Protein AF-A0A7S3Z9M7-F1 (afdb_monomer_lite)

Foldseek 3Di:
DDPPPDFDFPPLVPDDPFRFGGWDQDDPSQKTFIFGPVDQACRTDAMAGVVLVVVVCVVPVNDDPVVSDVVRDGQDEAEDEPPPDLVVVVVVCVVDVSHFKYFYWDWADDVPDDTGTHTDGMDGPVNSVVVVVVVVVVD

Sequence (139 aa):
MKPLDRSVCLDASSLTPVDLCLVSLIDDKSSVLVFDSERQSDPSIGVIEVDDLKDSLKKSPRGSVASLFRACGRGDIVHIFPDTPLRHLVDLFEDNDKLRLLIVHEVLLRPKHDPIYKEIGFVTRELLRDWVITNLARS

pLDDT: mean 71.46, std 17.97, range [23.28, 93.69]

Structure (mmCIF, N/CA/C/O backbone):
data_AF-A0A7S3Z9M7-F1
#
_entry.id   AF-A0A7S3Z9M7-F1
#
loop_
_atom_site.group_PDB
_atom_site.id
_atom_site.type_symbol
_atom_site.label_atom_id
_atom_site.label_alt_id
_atom_site.label_comp_id
_atom_site.label_asym_id
_atom_site.label_entity_id
_atom_site.label_seq_id
_atom_site.pdbx_PDB_ins_code
_atom_site.Cartn_x
_atom_site.Cartn_y
_atom_site.Cartn_z
_atom_site.occupancy
_atom_site.B_iso_or_equiv
_atom_site.auth_seq_id
_atom_site.auth_comp_id
_atom_site.auth_asym_id
_atom_site.auth_atom_id
_atom_site.pdbx_PDB_model_num
ATOM 1 N N . MET A 1 1 ? 10.793 19.883 -3.235 1.00 29.05 1 MET A N 1
ATOM 2 C CA . MET A 1 1 ? 9.841 18.997 -2.533 1.00 29.05 1 MET A CA 1
ATOM 3 C C . MET A 1 1 ? 10.472 18.604 -1.210 1.00 29.05 1 MET A C 1
ATOM 5 O O . MET A 1 1 ? 11.610 18.156 -1.228 1.00 29.05 1 MET A O 1
ATOM 9 N N . LYS A 1 2 ? 9.805 18.861 -0.079 1.00 23.28 2 LYS A N 1
ATOM 10 C CA . LYS A 1 2 ? 10.225 18.300 1.214 1.00 23.28 2 LYS A CA 1
ATOM 11 C C . LYS A 1 2 ? 9.853 16.808 1.225 1.00 23.28 2 LYS A C 1
ATOM 13 O O . LYS A 1 2 ? 8.774 16.497 0.720 1.00 23.28 2 LYS A O 1
ATOM 18 N N . PRO A 1 3 ? 10.699 15.909 1.751 1.00 29.30 3 PRO A N 1
ATOM 19 C CA . PRO A 1 3 ? 10.291 14.529 1.990 1.00 29.30 3 PRO A CA 1
ATOM 20 C C . PRO A 1 3 ? 9.122 14.509 2.988 1.00 29.30 3 PRO A C 1
ATOM 22 O O . PRO A 1 3 ? 8.989 15.431 3.796 1.00 29.30 3 PRO A O 1
ATOM 25 N N . LEU A 1 4 ? 8.259 13.494 2.889 1.00 29.38 4 LEU A N 1
ATOM 26 C CA . LEU A 1 4 ? 7.177 13.206 3.836 1.00 29.38 4 LEU A CA 1
ATOM 27 C C . LEU A 1 4 ? 7.761 13.055 5.249 1.00 29.38 4 LEU A C 1
ATOM 29 O O . LEU A 1 4 ? 8.231 11.997 5.649 1.00 29.38 4 LEU A O 1
ATOM 33 N N . ASP A 1 5 ? 7.770 14.160 5.982 1.00 32.62 5 ASP A N 1
ATOM 34 C CA . ASP A 1 5 ? 8.307 14.287 7.329 1.00 32.62 5 ASP A CA 1
ATOM 35 C C . ASP A 1 5 ? 7.169 14.006 8.316 1.00 32.62 5 ASP A C 1
ATOM 37 O O . ASP A 1 5 ? 6.453 14.933 8.704 1.00 32.62 5 ASP A O 1
ATOM 41 N N . ARG A 1 6 ? 6.895 12.718 8.599 1.00 36.06 6 ARG A N 1
ATOM 42 C CA . ARG A 1 6 ? 5.936 12.273 9.642 1.00 36.06 6 ARG A CA 1
ATOM 43 C C . ARG A 1 6 ? 5.976 10.778 9.983 1.00 36.06 6 ARG A C 1
ATOM 45 O O . ARG A 1 6 ? 4.971 10.198 10.386 1.00 36.06 6 ARG A O 1
ATOM 52 N N . SER A 1 7 ? 7.144 10.161 9.883 1.00 35.81 7 SER A N 1
ATOM 53 C CA . SER A 1 7 ? 7.378 8.821 10.418 1.00 35.81 7 SER A CA 1
ATOM 54 C C . SER A 1 7 ? 7.411 8.878 11.945 1.00 35.81 7 SER A C 1
ATOM 56 O O . SER A 1 7 ? 8.395 9.330 12.526 1.00 35.81 7 SER A O 1
ATOM 58 N N . VAL A 1 8 ? 6.334 8.462 12.617 1.00 38.81 8 VAL A N 1
ATOM 59 C CA . VAL A 1 8 ? 6.359 8.277 14.075 1.00 38.81 8 VAL A CA 1
ATOM 60 C C . VAL A 1 8 ? 6.931 6.893 14.356 1.00 38.81 8 VAL A C 1
ATOM 62 O O . VAL A 1 8 ? 6.247 5.882 14.208 1.00 38.81 8 VAL A O 1
ATOM 65 N N . CYS A 1 9 ? 8.200 6.852 14.747 1.00 38.25 9 CYS A N 1
ATOM 66 C CA . CYS A 1 9 ? 8.794 5.676 15.365 1.00 38.25 9 CYS A CA 1
ATOM 67 C C . CYS A 1 9 ? 8.329 5.640 16.826 1.00 38.25 9 CYS A C 1
ATOM 69 O O . CYS A 1 9 ? 8.679 6.523 17.609 1.00 38.25 9 CYS A O 1
ATOM 71 N N . LEU A 1 10 ? 7.498 4.663 17.192 1.00 38.19 10 LEU A N 1
ATOM 72 C CA . LEU A 1 10 ? 7.189 4.411 18.598 1.00 38.19 10 LEU A CA 1
ATOM 73 C C . LEU A 1 10 ? 8.441 3.791 19.227 1.00 38.19 10 LEU A C 1
ATOM 75 O O . LEU A 1 10 ? 8.802 2.666 18.894 1.00 38.19 10 LEU A O 1
ATOM 79 N N . ASP A 1 11 ? 9.125 4.554 20.082 1.00 34.12 11 ASP A N 1
ATOM 80 C CA . ASP A 1 11 ? 10.330 4.120 20.792 1.00 34.12 11 ASP A CA 1
ATOM 81 C C . ASP A 1 11 ? 9.995 2.907 21.674 1.00 34.12 11 ASP A C 1
ATOM 83 O O . ASP A 1 11 ? 9.340 3.008 22.712 1.00 34.12 11 ASP A O 1
ATOM 87 N N . ALA A 1 12 ? 10.396 1.733 21.197 1.00 40.53 12 ALA A N 1
ATOM 88 C CA . ALA A 1 12 ? 10.174 0.445 21.830 1.00 40.53 12 ALA A CA 1
ATOM 89 C C . ALA A 1 12 ? 11.456 -0.048 22.519 1.00 40.53 12 ALA A C 1
ATOM 91 O O . ALA A 1 12 ? 11.759 -1.237 22.484 1.00 40.53 12 ALA A O 1
ATOM 92 N N . SER A 1 13 ? 12.191 0.847 23.187 1.00 34.31 13 SER A N 1
ATOM 93 C CA . SER A 1 13 ? 13.466 0.610 23.898 1.00 34.31 13 SER A CA 1
ATOM 94 C C . SER A 1 13 ? 13.445 -0.453 25.020 1.00 34.31 13 SER A C 1
ATOM 96 O O . SER A 1 13 ? 14.416 -0.607 25.758 1.00 34.31 13 SER A O 1
ATOM 98 N N . SER A 1 14 ? 12.374 -1.243 25.142 1.00 39.12 14 SER A N 1
ATOM 99 C CA . SER A 1 14 ? 12.284 -2.414 26.029 1.00 39.12 14 SER A CA 1
ATOM 100 C C . SER A 1 14 ? 11.774 -3.695 25.349 1.00 39.12 14 SER A C 1
ATOM 102 O O . SER A 1 14 ? 11.536 -4.690 26.034 1.00 39.12 14 SER A O 1
ATOM 104 N N . LEU A 1 15 ? 11.615 -3.709 24.022 1.00 38.44 15 LEU A N 1
ATOM 105 C CA . LEU A 1 15 ? 11.095 -4.854 23.277 1.00 38.44 15 LEU A CA 1
ATOM 106 C C . LEU A 1 15 ? 12.203 -5.505 22.440 1.00 38.44 15 LEU A C 1
ATOM 108 O O . LEU A 1 15 ? 12.989 -4.848 21.773 1.00 38.44 15 LEU A O 1
ATOM 112 N N . THR A 1 16 ? 12.263 -6.830 22.528 1.00 41.53 16 THR A N 1
ATOM 113 C CA . THR A 1 16 ? 13.092 -7.750 21.731 1.00 41.53 16 THR A CA 1
ATOM 114 C C . THR A 1 16 ? 13.151 -7.394 20.233 1.00 41.53 16 THR A C 1
ATOM 116 O O . THR A 1 16 ? 12.171 -6.845 19.730 1.00 41.53 16 THR A O 1
ATOM 119 N N . PRO A 1 17 ? 14.229 -7.774 19.510 1.00 38.38 17 PRO A N 1
ATOM 120 C CA . PRO A 1 17 ? 14.644 -7.194 18.227 1.00 38.38 17 PRO A CA 1
ATOM 121 C C . PRO A 1 17 ? 13.746 -7.635 17.066 1.00 38.38 17 PRO A C 1
ATOM 123 O O . PRO A 1 17 ? 14.093 -8.512 16.284 1.00 38.38 17 PRO A O 1
ATOM 126 N N . VAL A 1 18 ? 12.556 -7.052 16.983 1.00 41.00 18 VAL A N 1
ATOM 127 C CA . VAL A 1 18 ? 11.745 -7.031 15.766 1.00 41.00 18 VAL A CA 1
ATOM 128 C C . VAL A 1 18 ? 11.327 -5.579 15.593 1.00 41.00 18 VAL A C 1
ATOM 130 O O . VAL A 1 18 ? 10.276 -5.151 16.077 1.00 41.00 18 VAL A O 1
ATOM 133 N N . ASP A 1 19 ? 12.224 -4.808 14.987 1.00 43.59 19 ASP A N 1
ATOM 134 C CA . ASP A 1 19 ? 12.101 -3.369 14.786 1.00 43.59 19 ASP A CA 1
ATOM 135 C C . ASP A 1 19 ? 11.041 -3.081 13.704 1.00 43.59 19 ASP A C 1
ATOM 137 O O . ASP A 1 19 ? 11.362 -2.770 12.558 1.00 43.59 19 ASP A O 1
ATOM 141 N N . LEU A 1 20 ? 9.746 -3.183 14.029 1.00 47.31 20 LEU A N 1
ATOM 142 C CA . LEU A 1 20 ? 8.708 -2.572 13.189 1.00 47.31 20 LEU A CA 1
ATOM 143 C C . LEU A 1 20 ? 8.669 -1.087 13.479 1.00 47.31 20 LEU A C 1
ATOM 145 O O . LEU A 1 20 ? 8.073 -0.630 14.456 1.00 47.31 20 LEU A O 1
ATOM 149 N N . CYS A 1 21 ? 9.349 -0.349 12.619 1.00 54.38 21 CYS A N 1
ATOM 150 C CA . CYS A 1 21 ? 9.600 1.061 12.803 1.00 54.38 21 CYS A CA 1
ATOM 151 C C . CYS A 1 21 ? 9.170 1.801 11.540 1.00 54.38 21 CYS A C 1
ATOM 153 O O . CYS A 1 21 ? 9.983 2.093 10.676 1.00 54.38 21 CYS A O 1
ATOM 155 N N . LEU A 1 22 ? 7.864 2.032 11.419 1.00 51.53 22 LEU A N 1
ATOM 156 C CA . LEU A 1 22 ? 7.248 3.222 10.831 1.00 51.53 22 LEU A CA 1
ATOM 157 C C . LEU A 1 22 ? 5.730 3.019 10.891 1.00 51.53 22 LEU A C 1
ATOM 159 O O . LEU A 1 22 ? 5.225 1.939 10.597 1.00 51.53 22 LEU A O 1
ATOM 163 N N . VAL A 1 23 ? 5.006 4.067 11.257 1.00 54.78 23 VAL A N 1
ATOM 164 C CA . VAL A 1 23 ? 3.552 4.144 11.134 1.00 54.78 23 VAL A CA 1
ATOM 165 C C . VAL A 1 23 ? 3.273 5.365 10.273 1.00 54.78 23 VAL A C 1
ATOM 167 O O . VAL A 1 23 ? 3.452 6.495 10.730 1.00 54.78 23 VAL A O 1
ATOM 170 N N . SER A 1 24 ? 2.894 5.144 9.014 1.00 53.09 24 SER A N 1
ATOM 171 C CA . SER A 1 24 ? 2.390 6.221 8.158 1.00 53.09 24 SER A CA 1
ATOM 172 C C . SER A 1 24 ? 0.873 6.260 8.290 1.00 53.09 24 SER A C 1
ATOM 174 O O . SER A 1 24 ? 0.216 5.243 8.064 1.00 53.09 24 SER A O 1
ATOM 176 N N . LEU A 1 25 ? 0.324 7.407 8.696 1.00 58.78 25 LEU A N 1
ATOM 177 C CA . LEU A 1 25 ? -1.125 7.609 8.732 1.00 58.78 25 LEU A CA 1
ATOM 178 C C . LEU A 1 25 ? -1.660 7.688 7.302 1.00 58.78 25 LEU A C 1
ATOM 180 O O . LEU A 1 25 ? -1.102 8.402 6.468 1.00 58.78 25 LEU A O 1
ATOM 184 N N . ILE A 1 26 ? -2.745 6.966 7.057 1.00 62.78 26 ILE A N 1
ATOM 185 C CA . ILE A 1 26 ? -3.445 6.905 5.778 1.00 62.78 26 ILE A CA 1
ATOM 186 C C . ILE A 1 26 ? -4.842 7.520 5.947 1.00 62.78 26 ILE A C 1
ATOM 188 O O . ILE A 1 26 ? -5.473 7.333 6.994 1.00 62.78 26 ILE A O 1
ATOM 192 N N . ASP A 1 27 ? -5.295 8.244 4.918 1.00 60.31 27 ASP A N 1
ATOM 193 C CA . ASP A 1 27 ? -6.622 8.874 4.817 1.00 60.31 27 ASP A CA 1
ATOM 194 C C . ASP A 1 27 ? -6.934 9.810 6.014 1.00 60.31 27 ASP A C 1
ATOM 196 O O . ASP A 1 27 ? -6.026 10.456 6.558 1.00 60.31 27 ASP A O 1
ATOM 200 N N . ASP A 1 28 ? -8.193 9.877 6.467 1.00 59.97 28 ASP A N 1
ATOM 201 C CA . ASP A 1 28 ? -8.699 10.623 7.642 1.00 59.97 28 ASP A CA 1
ATOM 202 C C . ASP A 1 28 ? -8.082 10.201 9.004 1.00 59.97 28 ASP A C 1
ATOM 204 O O . ASP A 1 28 ? -8.637 10.458 10.077 1.00 59.97 28 ASP A O 1
ATOM 208 N N . LYS A 1 29 ? -6.890 9.585 9.000 1.00 63.09 29 LYS A N 1
ATOM 209 C CA . LYS A 1 29 ? -6.197 8.986 10.155 1.00 63.09 29 LYS A CA 1
ATOM 210 C C . LYS A 1 29 ? -6.927 7.767 10.714 1.00 63.09 29 LYS A C 1
ATOM 212 O O . LYS A 1 29 ? -6.793 7.461 11.900 1.00 63.09 29 LYS A O 1
ATOM 217 N N . SER A 1 30 ? -7.699 7.088 9.874 1.00 68.62 30 SER A N 1
ATOM 218 C CA . SER A 1 30 ? -8.373 5.837 10.215 1.00 68.62 30 SER A CA 1
ATOM 219 C C . SER A 1 30 ? -7.422 4.649 10.157 1.00 68.62 30 SER A C 1
ATOM 221 O O . SER A 1 30 ? -7.607 3.714 10.921 1.00 68.62 30 SER A O 1
ATOM 223 N N . SER A 1 31 ? -6.371 4.699 9.334 1.00 74.56 31 SER A N 1
ATOM 224 C CA . SER A 1 31 ? -5.505 3.551 9.052 1.00 74.56 31 SER A CA 1
ATOM 225 C C . SER A 1 31 ? -4.010 3.871 9.157 1.00 74.56 31 SER A C 1
ATOM 227 O O . SER A 1 31 ? -3.573 5.018 9.034 1.00 74.56 31 SER A O 1
ATOM 229 N N . VAL A 1 32 ? -3.217 2.829 9.399 1.00 75.50 32 VAL A N 1
ATOM 230 C CA . VAL A 1 32 ? -1.766 2.865 9.603 1.00 75.50 32 VAL A CA 1
ATOM 231 C C . VAL A 1 32 ? -1.087 1.839 8.705 1.00 75.50 32 VAL A C 1
ATOM 233 O O . VAL A 1 32 ? -1.395 0.652 8.795 1.00 75.50 32 VAL A O 1
ATOM 236 N N . LEU A 1 33 ? -0.121 2.282 7.897 1.00 76.19 33 LEU A N 1
ATOM 237 C CA . LEU A 1 33 ? 0.786 1.389 7.173 1.00 76.19 33 LEU A CA 1
ATOM 238 C C . LEU A 1 33 ? 1.883 0.899 8.111 1.00 76.19 33 LEU A C 1
ATOM 240 O O . LEU A 1 33 ? 2.528 1.704 8.787 1.00 76.19 33 LEU A O 1
ATOM 244 N N . VAL A 1 34 ? 2.082 -0.412 8.132 1.00 75.81 34 VAL A N 1
ATOM 245 C CA . VAL A 1 34 ? 3.058 -1.091 8.975 1.00 75.81 34 VAL A CA 1
ATOM 246 C C . VAL A 1 34 ? 4.243 -1.530 8.130 1.00 75.81 34 VAL A C 1
ATOM 248 O O . VAL A 1 34 ? 4.071 -2.227 7.128 1.00 75.81 34 VAL A O 1
ATOM 251 N N . PHE A 1 35 ? 5.440 -1.165 8.587 1.00 73.62 35 PHE A N 1
ATOM 252 C CA . PHE A 1 35 ? 6.698 -1.492 7.928 1.00 73.62 35 PHE A CA 1
ATOM 253 C C . PHE A 1 35 ? 7.526 -2.489 8.744 1.00 73.62 35 PHE A C 1
ATOM 255 O O . PHE A 1 35 ? 7.605 -2.395 9.970 1.00 73.62 35 PHE A O 1
ATOM 262 N N . ASP A 1 36 ? 8.177 -3.410 8.045 1.00 72.19 36 ASP A N 1
ATOM 263 C CA . ASP A 1 36 ? 9.202 -4.310 8.557 1.00 72.19 36 ASP A CA 1
ATOM 264 C C . ASP A 1 36 ? 10.582 -3.798 8.129 1.00 72.19 36 ASP A C 1
ATOM 266 O O . ASP A 1 36 ? 10.920 -3.799 6.943 1.00 72.19 36 ASP A O 1
ATOM 270 N N . SER A 1 37 ? 11.376 -3.334 9.097 1.00 65.88 37 SER A N 1
ATOM 271 C CA . SER A 1 37 ? 12.687 -2.738 8.820 1.00 65.88 37 SER A CA 1
ATOM 272 C C . SER A 1 37 ? 13.729 -3.751 8.336 1.00 65.88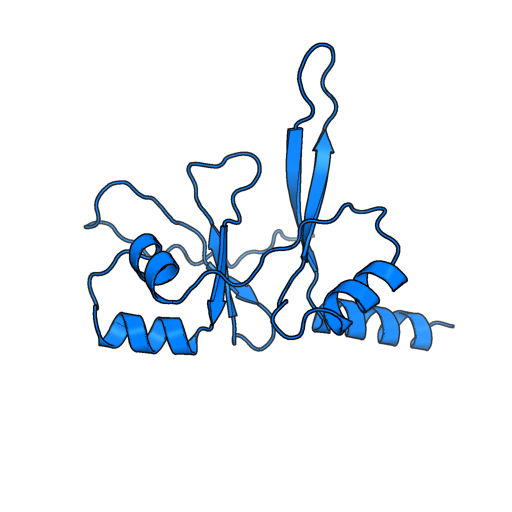 37 SER A C 1
ATOM 274 O O . SER A 1 37 ? 14.731 -3.351 7.739 1.00 65.88 37 SER A O 1
ATOM 276 N N . GLU A 1 38 ? 13.489 -5.054 8.519 1.00 67.19 38 GLU A N 1
ATOM 277 C CA . GLU A 1 38 ? 14.369 -6.100 7.995 1.00 67.19 38 GLU A CA 1
ATOM 278 C C . GLU A 1 38 ? 14.199 -6.278 6.475 1.00 67.19 38 GLU A C 1
ATOM 280 O O . GLU A 1 38 ? 15.110 -6.753 5.786 1.00 67.19 38 GLU A O 1
ATOM 285 N N . ARG A 1 39 ? 13.058 -5.851 5.911 1.00 67.12 39 ARG A N 1
ATOM 286 C CA . ARG A 1 39 ? 12.760 -5.948 4.477 1.00 67.12 39 ARG A CA 1
ATOM 287 C C . ARG A 1 39 ? 13.203 -4.674 3.753 1.00 67.12 39 ARG A C 1
ATOM 289 O O . ARG A 1 39 ? 12.457 -3.713 3.619 1.00 67.12 39 ARG A O 1
ATOM 29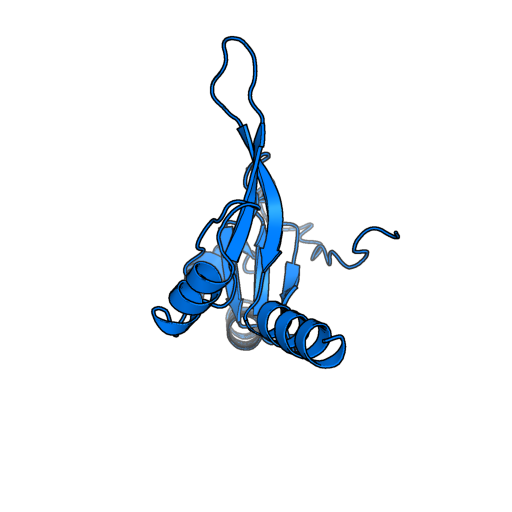6 N N . GLN A 1 40 ? 14.427 -4.674 3.222 1.00 65.25 40 GLN A N 1
ATOM 297 C CA . GLN A 1 40 ? 14.998 -3.480 2.573 1.00 65.25 40 GLN A CA 1
ATOM 298 C C . GLN A 1 40 ? 14.289 -3.036 1.278 1.00 65.25 40 GLN A C 1
ATOM 300 O O . GLN A 1 40 ? 14.333 -1.855 0.942 1.00 65.25 40 GLN A O 1
ATOM 305 N N . SER A 1 41 ? 13.698 -3.957 0.511 1.00 67.88 41 SER A N 1
ATOM 306 C CA . SER A 1 41 ? 13.149 -3.663 -0.827 1.00 67.88 41 SER A CA 1
ATOM 307 C C . SER A 1 41 ? 11.625 -3.487 -0.859 1.00 67.88 41 SER A C 1
ATOM 309 O O . SER A 1 41 ? 11.114 -2.744 -1.692 1.00 67.88 41 SER A O 1
ATOM 311 N N . ASP A 1 42 ? 10.928 -4.142 0.066 1.00 70.56 42 ASP A N 1
ATOM 312 C CA . ASP A 1 42 ? 9.469 -4.143 0.241 1.00 70.56 42 ASP A CA 1
ATOM 313 C C . ASP A 1 42 ? 9.206 -4.108 1.756 1.00 70.56 42 ASP A C 1
ATOM 315 O O . ASP A 1 42 ? 9.038 -5.156 2.388 1.00 70.56 42 ASP A O 1
ATOM 319 N N . PRO A 1 43 ? 9.324 -2.927 2.381 1.00 72.56 43 PRO A N 1
ATOM 320 C CA . PRO A 1 43 ? 9.181 -2.803 3.821 1.00 72.56 43 PRO A CA 1
ATOM 321 C C . PRO A 1 43 ? 7.714 -2.886 4.255 1.00 72.56 43 PRO A C 1
ATOM 323 O O . PRO A 1 43 ? 7.448 -3.326 5.369 1.00 72.56 43 PRO A O 1
ATOM 326 N N . SER A 1 44 ? 6.750 -2.519 3.409 1.00 75.31 44 SER A N 1
ATOM 327 C CA . SER A 1 44 ? 5.328 -2.545 3.760 1.00 75.31 44 SER A CA 1
ATOM 328 C C . SER A 1 44 ? 4.788 -3.967 3.915 1.00 75.31 44 SER A C 1
ATOM 330 O O . SER A 1 44 ? 4.776 -4.756 2.976 1.00 75.31 44 SER A O 1
ATOM 332 N N . ILE A 1 45 ? 4.288 -4.304 5.106 1.00 74.25 45 ILE A N 1
ATOM 333 C CA . ILE A 1 45 ? 3.775 -5.654 5.401 1.00 74.25 45 ILE A CA 1
ATOM 334 C C . ILE A 1 45 ? 2.268 -5.715 5.648 1.00 74.25 45 ILE A C 1
ATOM 336 O O . ILE A 1 45 ? 1.694 -6.802 5.568 1.00 74.25 45 ILE A O 1
ATOM 340 N N . GLY A 1 46 ? 1.617 -4.585 5.933 1.00 77.06 46 GLY A N 1
ATOM 341 C CA . GLY A 1 46 ? 0.157 -4.504 5.976 1.00 77.06 46 GLY A CA 1
ATOM 342 C C . GLY A 1 46 ? -0.384 -3.185 6.497 1.00 77.06 46 GLY A C 1
ATOM 343 O O . GLY A 1 46 ? 0.364 -2.276 6.849 1.00 77.06 46 GLY A O 1
ATOM 344 N N . VAL A 1 47 ? -1.710 -3.111 6.562 1.00 77.06 47 VAL A N 1
ATOM 345 C CA . VAL A 1 47 ? -2.454 -1.960 7.084 1.00 77.06 47 VAL A CA 1
ATOM 346 C C . VAL A 1 47 ? -3.202 -2.374 8.347 1.00 77.06 47 VAL A C 1
ATOM 348 O O . VAL A 1 47 ? -3.765 -3.468 8.386 1.00 77.06 47 VAL A O 1
ATOM 351 N N . ILE A 1 48 ? -3.203 -1.513 9.367 1.00 76.19 48 ILE A N 1
ATOM 352 C CA . ILE A 1 48 ? -3.989 -1.667 10.600 1.00 76.19 48 ILE A CA 1
ATOM 353 C C . ILE A 1 48 ? -4.924 -0.467 10.746 1.00 76.19 48 ILE A C 1
ATOM 355 O O . ILE A 1 48 ? -4.477 0.674 10.632 1.00 76.19 48 ILE A O 1
ATOM 359 N N . GLU A 1 49 ? -6.193 -0.701 11.073 1.00 76.62 49 GLU A N 1
ATOM 360 C CA . GLU A 1 49 ? -7.110 0.370 11.472 1.00 76.62 49 GLU A CA 1
ATOM 361 C C . GLU A 1 49 ? -6.720 0.911 12.861 1.00 76.62 49 GLU A C 1
ATOM 363 O O . GLU A 1 49 ? -6.460 0.175 13.814 1.00 76.62 49 GLU A O 1
ATOM 368 N N . VAL A 1 50 ? -6.686 2.230 13.009 1.00 76.81 50 VAL A N 1
ATOM 369 C CA . VAL A 1 50 ? -6.282 2.927 14.234 1.00 76.81 50 VAL A CA 1
ATOM 370 C C . VAL A 1 50 ? -7.152 2.528 15.424 1.00 76.81 50 VAL A C 1
ATOM 372 O O . VAL A 1 50 ? -6.653 2.468 16.548 1.00 76.81 50 VAL A O 1
ATOM 375 N N . ASP A 1 51 ? -8.431 2.237 15.209 1.00 77.06 51 ASP A N 1
ATOM 376 C CA . ASP A 1 51 ? -9.320 1.800 16.285 1.00 77.06 51 ASP A CA 1
ATOM 377 C C . ASP A 1 51 ? -8.993 0.376 16.763 1.00 77.06 51 ASP A C 1
ATOM 379 O O . ASP A 1 51 ? -8.915 0.151 17.975 1.00 77.06 51 ASP A O 1
ATOM 383 N N . ASP A 1 52 ? -8.636 -0.533 15.851 1.00 76.06 52 ASP A N 1
ATOM 384 C CA . ASP A 1 52 ? -8.138 -1.871 16.200 1.00 76.06 52 ASP A CA 1
ATOM 385 C C . ASP A 1 52 ? -6.800 -1.791 16.942 1.00 76.06 52 ASP A C 1
ATOM 387 O O . ASP A 1 52 ? -6.555 -2.525 17.908 1.00 76.06 52 ASP A O 1
ATOM 391 N N . LEU A 1 53 ? -5.937 -0.856 16.532 1.00 75.38 53 LEU A N 1
ATOM 392 C CA . LEU A 1 53 ? -4.683 -0.574 17.221 1.00 75.38 53 LEU A CA 1
ATOM 393 C C . LEU A 1 53 ? -4.938 -0.060 18.645 1.00 75.38 53 LEU A C 1
ATOM 395 O O . LEU A 1 53 ? -4.327 -0.558 19.591 1.00 75.38 53 LEU A O 1
ATOM 399 N N . LYS A 1 54 ? -5.855 0.901 18.825 1.00 74.75 54 LYS A N 1
ATOM 400 C CA . LYS A 1 54 ? -6.219 1.439 20.149 1.00 74.75 54 LYS A CA 1
ATOM 401 C C . LYS A 1 54 ? -6.759 0.347 21.062 1.00 74.75 54 LYS A C 1
ATOM 403 O O . LYS A 1 54 ? -6.349 0.264 22.220 1.00 74.75 54 LYS A O 1
ATOM 408 N N . ASP A 1 55 ? -7.674 -0.480 20.573 1.00 75.25 55 ASP A N 1
ATOM 409 C CA . ASP A 1 55 ? -8.283 -1.535 21.381 1.00 75.25 55 ASP A CA 1
ATOM 410 C C . ASP A 1 55 ? -7.287 -2.638 21.735 1.00 75.25 55 ASP A C 1
ATOM 412 O O . ASP A 1 55 ? -7.307 -3.163 22.853 1.00 75.25 55 ASP A O 1
ATOM 416 N N . SER A 1 56 ? -6.352 -2.929 20.836 1.00 69.94 56 SER A N 1
ATOM 417 C CA . SER A 1 56 ? -5.276 -3.880 21.099 1.00 69.94 56 SER A CA 1
ATOM 418 C C . SER A 1 56 ? -4.241 -3.331 22.086 1.00 69.94 56 SER A C 1
ATOM 420 O O . SER A 1 56 ? -3.825 -4.059 22.987 1.00 69.94 56 SER A O 1
ATOM 422 N N . LEU A 1 57 ? -3.904 -2.037 22.020 1.00 71.81 57 LEU A N 1
ATOM 423 C CA . LEU A 1 57 ? -3.049 -1.367 23.010 1.00 71.81 57 LEU A CA 1
ATOM 424 C C . LEU A 1 57 ? -3.693 -1.318 24.404 1.00 71.81 57 LEU A C 1
ATOM 426 O O . LEU A 1 57 ? -2.996 -1.481 25.403 1.00 71.81 57 LEU A O 1
ATOM 430 N N . LYS A 1 58 ? -5.021 -1.154 24.498 1.00 75.12 58 LYS A N 1
ATOM 431 C CA . LYS A 1 58 ? -5.742 -1.252 25.783 1.00 75.12 58 LYS A CA 1
ATOM 432 C C . LYS A 1 58 ? -5.654 -2.658 26.380 1.00 75.12 58 LYS A C 1
ATOM 434 O O . LYS A 1 58 ? -5.512 -2.796 27.592 1.00 75.12 58 LYS A O 1
ATOM 439 N N . LYS A 1 59 ? -5.759 -3.697 25.543 1.00 71.94 59 LYS A N 1
ATOM 440 C CA . LYS A 1 59 ? -5.703 -5.106 25.972 1.00 71.94 59 LYS A CA 1
ATOM 441 C C . LYS A 1 59 ? -4.281 -5.563 26.303 1.00 71.94 59 LYS A C 1
ATOM 443 O O . LYS A 1 59 ? -4.102 -6.374 27.206 1.00 71.94 59 LYS A O 1
ATOM 448 N N . SER A 1 60 ? -3.281 -5.057 25.584 1.00 67.69 60 SER A N 1
ATOM 449 C CA . SER A 1 60 ? -1.873 -5.414 25.756 1.00 67.69 60 SER A CA 1
ATOM 450 C C . SER A 1 60 ? -0.971 -4.182 25.596 1.00 67.69 60 SER A C 1
ATOM 452 O O . SER A 1 60 ? -0.370 -3.973 24.540 1.00 67.69 60 SER A O 1
ATOM 454 N N . PRO A 1 61 ? -0.817 -3.369 26.656 1.00 63.84 61 PRO A N 1
ATOM 455 C CA . PRO A 1 61 ? -0.052 -2.120 26.599 1.00 63.84 61 PRO A CA 1
ATOM 456 C C . PRO A 1 61 ? 1.462 -2.318 26.421 1.00 63.84 61 PRO A C 1
ATOM 458 O O . PRO A 1 61 ? 2.187 -1.345 26.244 1.00 63.84 61 PRO A O 1
ATOM 461 N N . ARG A 1 62 ? 1.955 -3.564 26.487 1.00 62.59 62 ARG A N 1
ATOM 462 C CA . ARG A 1 62 ? 3.369 -3.933 26.289 1.00 62.59 62 ARG A CA 1
ATOM 463 C C . ARG A 1 62 ? 3.602 -4.812 25.052 1.00 62.59 62 ARG A C 1
ATOM 465 O O . ARG A 1 62 ? 4.693 -5.351 24.901 1.00 62.59 62 ARG A O 1
ATOM 472 N N . GLY A 1 63 ? 2.594 -5.019 24.202 1.00 59.56 63 GLY A N 1
ATOM 473 C CA . GLY A 1 63 ? 2.760 -5.778 22.959 1.00 59.56 63 GLY A CA 1
ATOM 474 C C . GLY A 1 63 ? 3.609 -5.013 21.940 1.00 59.56 63 GLY A C 1
ATOM 475 O O . GLY A 1 63 ? 3.520 -3.791 21.852 1.00 59.56 63 GLY A O 1
ATOM 476 N N . SER A 1 64 ? 4.421 -5.718 21.148 1.00 61.50 64 SER A N 1
ATOM 477 C CA . SER A 1 64 ? 5.123 -5.097 20.018 1.00 61.50 64 SER A CA 1
ATOM 478 C C . SER A 1 64 ? 4.148 -4.793 18.881 1.00 61.50 64 SER A C 1
ATOM 480 O O . SER A 1 64 ? 3.170 -5.522 18.693 1.00 61.50 64 SER A O 1
ATOM 482 N N . VAL A 1 65 ? 4.443 -3.785 18.055 1.00 63.25 65 VAL A N 1
ATOM 483 C CA . VAL A 1 65 ? 3.674 -3.501 16.826 1.00 63.25 65 VAL A CA 1
ATOM 484 C C . VAL A 1 65 ? 3.573 -4.752 15.941 1.00 63.25 65 VAL A C 1
ATOM 486 O O . VAL A 1 65 ? 2.525 -4.997 15.359 1.00 63.25 65 VAL A O 1
ATOM 489 N N . ALA A 1 66 ? 4.591 -5.624 15.948 1.00 61.50 66 ALA A N 1
ATOM 490 C CA . ALA A 1 66 ? 4.579 -6.926 15.267 1.00 61.50 66 ALA A CA 1
ATOM 491 C C . ALA A 1 66 ? 3.453 -7.831 15.767 1.00 61.50 66 ALA A C 1
ATOM 493 O O . ALA A 1 66 ? 2.731 -8.450 14.987 1.00 61.50 66 ALA A O 1
ATOM 494 N N . SER A 1 67 ? 3.340 -7.948 17.091 1.00 61.66 67 SER A N 1
ATOM 495 C CA . SER A 1 67 ? 2.322 -8.775 17.731 1.00 61.66 67 SER A CA 1
ATOM 496 C C . SER A 1 67 ? 0.922 -8.197 17.540 1.00 61.66 67 SER A C 1
ATOM 498 O O . SER A 1 67 ? -0.013 -8.960 17.317 1.00 61.66 67 SER A O 1
ATOM 500 N N . LEU A 1 68 ? 0.799 -6.866 17.543 1.00 64.06 68 LEU A N 1
ATOM 501 C CA . LEU A 1 68 ? -0.450 -6.154 17.279 1.00 64.06 68 LEU A CA 1
ATOM 502 C C . LEU A 1 68 ? -0.874 -6.347 15.820 1.00 64.06 68 LEU A C 1
ATOM 504 O O . LEU A 1 68 ? -2.000 -6.745 15.566 1.00 64.06 68 LEU A O 1
ATOM 508 N N . PHE A 1 69 ? 0.052 -6.204 14.872 1.00 68.06 69 PHE A N 1
ATOM 509 C CA . PHE A 1 69 ? -0.177 -6.476 13.454 1.00 68.06 69 PHE A CA 1
ATOM 510 C C . PHE A 1 69 ? -0.636 -7.918 13.197 1.00 68.06 69 PHE A C 1
ATOM 512 O O . PHE A 1 69 ? -1.601 -8.155 12.475 1.00 68.06 69 PHE A O 1
ATOM 519 N N . ARG A 1 70 ? 0.010 -8.903 13.834 1.00 65.50 70 ARG A N 1
ATOM 520 C CA . ARG A 1 70 ? -0.411 -10.312 13.741 1.00 65.50 70 ARG A CA 1
ATOM 521 C C . ARG A 1 70 ? -1.796 -10.559 14.355 1.00 65.50 70 ARG A C 1
ATOM 523 O O . ARG A 1 70 ? -2.471 -11.483 13.915 1.00 65.50 70 ARG A O 1
ATOM 530 N N . ALA A 1 71 ? -2.201 -9.773 15.354 1.00 61.25 71 ALA A N 1
ATOM 531 C CA . ALA A 1 71 ? -3.465 -9.934 16.073 1.00 61.25 71 ALA A CA 1
ATOM 532 C C . ALA A 1 71 ? -4.648 -9.188 15.428 1.00 61.25 71 ALA A C 1
ATOM 534 O O . ALA A 1 71 ? -5.761 -9.705 15.455 1.00 61.25 71 ALA A O 1
ATOM 535 N N . CYS A 1 72 ? -4.416 -8.010 14.841 1.00 61.69 72 CYS A N 1
ATOM 536 C CA . CYS A 1 72 ? -5.450 -7.184 14.204 1.00 61.69 72 CYS A CA 1
ATOM 537 C C . CYS A 1 72 ? -5.829 -7.664 12.792 1.00 61.69 72 CYS A C 1
ATOM 539 O O . CYS A 1 72 ? -6.793 -7.176 12.213 1.00 61.69 72 CYS A O 1
ATOM 541 N N . GLY A 1 73 ? -5.103 -8.647 12.252 1.00 56.09 73 GLY A N 1
ATOM 542 C CA . GLY A 1 73 ? -5.291 -9.134 10.891 1.00 56.09 73 GLY A CA 1
ATOM 543 C C . GLY A 1 73 ? -4.500 -8.311 9.878 1.00 56.09 73 GLY A C 1
ATOM 544 O O . GLY A 1 73 ? -4.202 -7.136 10.077 1.00 56.09 73 GLY A O 1
ATOM 545 N N . ARG A 1 74 ? -4.116 -8.964 8.780 1.00 62.78 74 ARG A N 1
ATOM 546 C CA . ARG A 1 74 ? -3.477 -8.293 7.651 1.00 62.78 74 ARG A CA 1
ATOM 547 C C . ARG A 1 74 ? -4.593 -7.725 6.784 1.00 62.78 74 ARG A C 1
ATOM 549 O O . ARG A 1 74 ? -5.354 -8.506 6.221 1.00 62.78 74 ARG A O 1
ATOM 556 N N . GLY A 1 75 ? -4.708 -6.404 6.681 1.00 63.84 75 GLY A N 1
ATOM 557 C CA . GLY A 1 75 ? -5.362 -5.836 5.504 1.00 63.84 75 GLY A CA 1
ATOM 558 C C . GLY A 1 75 ? -4.630 -6.339 4.257 1.00 63.84 75 GLY A C 1
ATOM 559 O O . GLY A 1 75 ? -3.397 -6.405 4.269 1.00 63.84 75 GLY A O 1
ATOM 560 N N . ASP A 1 76 ? -5.368 -6.743 3.223 1.00 69.38 76 ASP A N 1
ATOM 561 C CA . ASP A 1 76 ? -4.759 -7.186 1.971 1.00 69.38 76 ASP A CA 1
ATOM 562 C C . ASP A 1 76 ? -3.964 -6.020 1.367 1.00 69.38 76 ASP A C 1
ATOM 564 O O . ASP A 1 76 ? -4.505 -4.935 1.144 1.00 69.38 76 ASP A O 1
ATOM 568 N N . ILE A 1 77 ? -2.666 -6.235 1.135 1.00 76.50 77 ILE A N 1
ATOM 569 C CA . ILE A 1 77 ? -1.856 -5.331 0.321 1.00 76.50 77 ILE A CA 1
ATOM 570 C C . ILE A 1 77 ? -1.897 -5.843 -1.108 1.00 76.50 77 ILE A C 1
ATOM 572 O O . ILE A 1 77 ? -1.543 -6.990 -1.381 1.00 76.50 77 ILE A O 1
ATOM 576 N N . VAL A 1 78 ? -2.250 -4.953 -2.027 1.00 86.50 78 VAL A N 1
ATOM 577 C CA . VAL A 1 78 ? -2.057 -5.181 -3.455 1.00 86.50 78 VAL A CA 1
ATOM 578 C C . VAL A 1 78 ? -0.908 -4.304 -3.932 1.00 86.50 78 VAL A C 1
ATOM 580 O O . VAL A 1 78 ? -0.853 -3.107 -3.646 1.00 86.50 78 VAL A O 1
ATOM 583 N N . HIS A 1 79 ? 0.022 -4.917 -4.657 1.00 89.50 79 HIS A N 1
ATOM 584 C CA . HIS A 1 79 ? 1.178 -4.243 -5.230 1.00 89.50 79 HIS A CA 1
ATOM 585 C C . HIS A 1 79 ? 0.925 -3.923 -6.706 1.00 89.50 79 HIS A C 1
ATOM 587 O O . HIS A 1 79 ? 0.435 -4.771 -7.451 1.00 89.50 79 HIS A O 1
ATOM 593 N N . ILE A 1 80 ? 1.279 -2.711 -7.128 1.00 92.69 80 ILE A N 1
ATOM 594 C CA . ILE A 1 80 ? 1.079 -2.192 -8.486 1.00 92.69 80 ILE A CA 1
ATOM 595 C C . ILE A 1 80 ? 2.359 -1.546 -9.023 1.00 92.69 80 ILE A C 1
ATOM 597 O O . ILE A 1 80 ? 3.266 -1.210 -8.262 1.00 92.69 80 ILE A O 1
ATOM 601 N N . PHE A 1 81 ? 2.408 -1.323 -10.335 1.00 93.69 81 PHE A N 1
ATOM 602 C CA . PHE A 1 81 ? 3.494 -0.600 -11.005 1.00 93.69 81 PHE A CA 1
ATOM 603 C C . PHE A 1 81 ? 3.051 0.812 -11.435 1.00 93.69 81 PHE A C 1
ATOM 605 O O . PHE A 1 81 ? 1.852 1.031 -11.632 1.00 93.69 81 PHE A O 1
ATOM 612 N N . PRO A 1 82 ? 3.973 1.780 -11.605 1.00 89.94 82 PRO A N 1
ATOM 613 C CA . PRO A 1 82 ? 3.651 3.152 -12.009 1.00 89.94 82 PRO A CA 1
ATOM 614 C C . PRO A 1 82 ? 2.882 3.273 -13.327 1.00 89.94 82 PRO A C 1
ATOM 616 O O . PRO A 1 82 ? 2.158 4.242 -13.530 1.00 89.94 82 PRO A O 1
ATOM 619 N N . ASP A 1 83 ? 3.049 2.308 -14.227 1.00 91.25 83 ASP A N 1
ATOM 620 C CA . ASP A 1 83 ? 2.396 2.234 -15.533 1.00 91.25 83 ASP A CA 1
ATOM 621 C C . ASP A 1 83 ? 1.023 1.541 -15.489 1.00 91.25 83 ASP A C 1
ATOM 623 O O . ASP A 1 83 ? 0.372 1.394 -16.526 1.00 91.25 83 ASP A O 1
ATOM 627 N N . THR A 1 84 ? 0.546 1.154 -14.300 1.00 93.06 84 THR A N 1
ATOM 628 C CA . THR A 1 84 ? -0.783 0.558 -14.129 1.00 93.06 84 THR A CA 1
ATOM 629 C C . THR A 1 84 ? -1.863 1.553 -14.580 1.00 93.06 84 THR A C 1
ATOM 631 O O . THR A 1 84 ? -1.943 2.657 -14.033 1.00 93.06 84 THR A O 1
ATOM 634 N N . PRO A 1 85 ? -2.729 1.193 -15.550 1.00 91.31 85 PRO A N 1
ATOM 635 C CA . PRO A 1 85 ? -3.784 2.082 -16.022 1.00 91.31 85 PRO A CA 1
ATOM 636 C C . PRO A 1 85 ? -4.722 2.510 -14.891 1.00 91.31 85 PRO A C 1
ATOM 638 O O . PRO A 1 85 ? -5.177 1.673 -14.116 1.00 91.31 85 PRO A O 1
ATOM 641 N N . LEU A 1 86 ? -5.097 3.794 -14.854 1.00 88.31 86 LEU A N 1
ATOM 642 C CA . LEU A 1 86 ? -6.004 4.341 -13.831 1.00 88.31 86 LEU A CA 1
ATOM 643 C C . LEU A 1 86 ? -7.309 3.551 -13.706 1.00 88.31 86 LEU A C 1
ATOM 645 O O . LEU A 1 86 ? -7.790 3.348 -12.599 1.00 88.31 86 LEU A O 1
ATOM 649 N N . ARG A 1 87 ? -7.855 3.072 -14.830 1.00 90.12 87 ARG A N 1
ATOM 650 C CA . ARG A 1 87 ? -9.049 2.222 -14.833 1.00 90.12 87 ARG A CA 1
ATOM 651 C C . ARG A 1 87 ? -8.848 0.962 -13.993 1.00 90.12 87 ARG A C 1
ATOM 653 O O . ARG A 1 87 ? -9.691 0.662 -13.167 1.00 90.12 87 ARG A O 1
ATOM 660 N N . HIS A 1 88 ? -7.708 0.292 -14.137 1.00 93.12 88 HIS A N 1
ATOM 661 C CA . HIS A 1 88 ? -7.406 -0.891 -13.335 1.00 93.12 88 HIS A CA 1
ATOM 662 C C . HIS A 1 88 ? -7.231 -0.545 -11.854 1.00 93.12 88 HIS A C 1
ATOM 664 O O . HIS A 1 88 ? -7.569 -1.357 -11.005 1.00 93.12 88 HIS A O 1
ATOM 670 N N . LEU A 1 89 ? -6.730 0.653 -11.524 1.00 90.81 89 LEU A N 1
ATOM 671 C CA . LEU A 1 89 ? -6.674 1.100 -10.128 1.00 90.81 89 LEU A CA 1
ATOM 672 C C . LEU A 1 89 ? -8.077 1.258 -9.536 1.00 90.81 89 LEU A C 1
ATOM 674 O O . LEU A 1 89 ? -8.297 0.863 -8.396 1.00 90.81 89 LEU A O 1
ATOM 678 N N . VAL A 1 90 ? -9.017 1.815 -10.309 1.00 89.38 90 VAL A N 1
ATOM 679 C CA . VAL A 1 90 ? -10.427 1.923 -9.907 1.00 89.38 90 VAL A CA 1
ATOM 680 C C . VAL A 1 90 ? -11.028 0.533 -9.727 1.00 89.38 90 VAL A C 1
ATOM 682 O O . VAL A 1 90 ? -11.530 0.252 -8.643 1.00 89.38 90 VAL A O 1
ATOM 685 N N . ASP A 1 91 ? -10.889 -0.343 -10.726 1.00 91.94 91 ASP A N 1
ATOM 686 C CA . ASP A 1 91 ? -11.424 -1.709 -10.693 1.00 91.94 91 ASP A CA 1
ATOM 687 C C . ASP A 1 91 ? -10.889 -2.482 -9.468 1.00 91.94 91 ASP A C 1
ATOM 689 O O . ASP A 1 91 ? -11.655 -3.097 -8.734 1.00 91.94 91 ASP A O 1
ATOM 693 N N . LEU A 1 92 ? -9.589 -2.366 -9.154 1.00 91.50 92 LEU A N 1
ATOM 694 C CA . LEU A 1 92 ? -8.994 -2.986 -7.961 1.00 91.50 92 LEU A CA 1
ATOM 695 C C . LEU A 1 92 ? -9.661 -2.526 -6.663 1.00 91.50 92 LEU A C 1
ATOM 697 O O . LEU A 1 92 ? -9.895 -3.347 -5.774 1.00 91.50 92 LEU A O 1
ATOM 701 N N . PHE A 1 93 ? -9.952 -1.230 -6.538 1.00 89.12 93 PHE A N 1
ATOM 702 C CA . PHE A 1 93 ? -10.646 -0.702 -5.370 1.00 89.12 93 PHE A CA 1
ATOM 703 C C . PHE A 1 93 ? -12.129 -1.080 -5.347 1.00 89.12 93 PHE A C 1
ATOM 705 O O . PHE A 1 93 ? -12.653 -1.252 -4.252 1.00 89.12 93 PHE A O 1
ATOM 712 N N . GLU A 1 94 ? -12.806 -1.177 -6.490 1.00 89.00 94 GLU A N 1
ATOM 713 C CA . GLU A 1 94 ? -14.224 -1.560 -6.567 1.00 89.00 94 GLU A CA 1
ATOM 714 C C . GLU A 1 94 ? -14.438 -3.050 -6.279 1.00 89.00 94 GLU A C 1
ATOM 716 O O . GLU A 1 94 ? -15.356 -3.404 -5.543 1.00 89.00 94 GLU A O 1
ATOM 721 N N . ASP A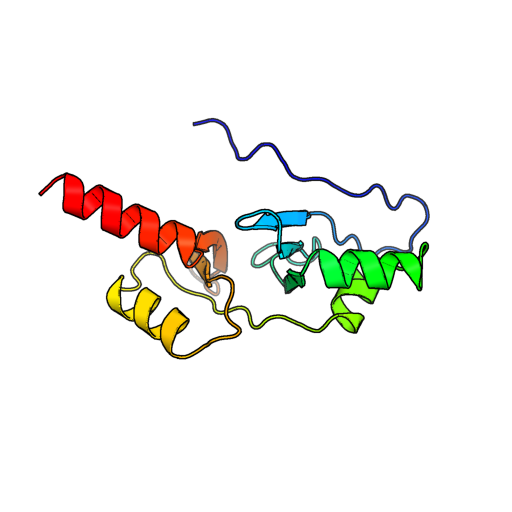 1 95 ? -13.551 -3.913 -6.775 1.00 90.00 95 ASP A N 1
ATOM 722 C CA . ASP A 1 95 ? -13.636 -5.365 -6.591 1.00 90.00 95 ASP A CA 1
ATOM 723 C C . ASP A 1 95 ? -13.217 -5.817 -5.181 1.00 90.00 95 ASP A C 1
ATOM 725 O O . ASP A 1 95 ? -13.477 -6.954 -4.779 1.00 90.00 95 ASP A O 1
ATOM 729 N N . ASN A 1 96 ? -12.558 -4.942 -4.411 1.00 83.94 96 ASN A N 1
ATOM 730 C CA . ASN A 1 96 ? -12.034 -5.260 -3.087 1.00 83.94 96 ASN A CA 1
ATOM 731 C C . ASN A 1 96 ? -12.477 -4.225 -2.043 1.00 83.94 96 ASN A C 1
ATOM 733 O O . ASN A 1 96 ? -11.743 -3.295 -1.709 1.00 83.94 96 ASN A O 1
ATOM 737 N N . ASP A 1 97 ? -13.639 -4.446 -1.424 1.00 79.69 97 ASP A N 1
ATOM 738 C CA . ASP A 1 97 ? -14.177 -3.580 -0.358 1.00 79.69 97 ASP A CA 1
ATOM 739 C C . ASP A 1 97 ? -13.237 -3.407 0.849 1.00 79.69 97 ASP A C 1
ATOM 741 O O . ASP A 1 97 ? -13.317 -2.417 1.580 1.00 79.69 97 ASP A O 1
ATOM 745 N N . LYS A 1 98 ? -12.340 -4.375 1.068 1.00 77.19 98 LYS A N 1
ATOM 746 C CA . LYS A 1 98 ? -11.348 -4.368 2.154 1.00 77.19 98 LYS A CA 1
ATOM 747 C C . LYS A 1 98 ? -10.024 -3.708 1.770 1.00 77.19 98 LYS A C 1
ATOM 749 O O . LYS A 1 98 ? -9.191 -3.477 2.645 1.00 77.19 98 LYS A O 1
ATOM 754 N N . LEU A 1 99 ? -9.810 -3.424 0.487 1.00 80.75 99 LEU A N 1
ATOM 755 C CA . LEU A 1 99 ? -8.569 -2.842 0.003 1.00 80.75 99 LEU A CA 1
ATOM 756 C C . LEU A 1 99 ? -8.530 -1.353 0.349 1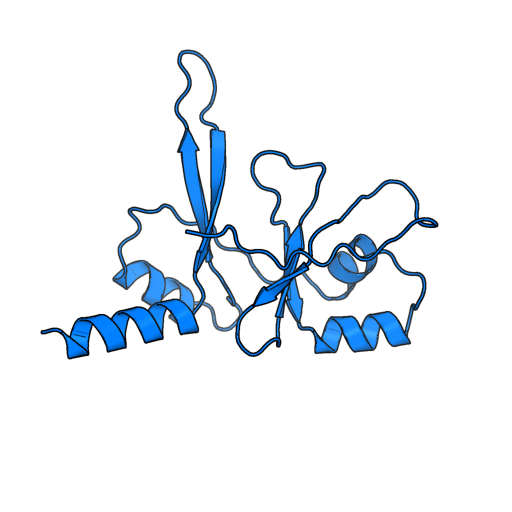.00 80.75 99 LEU A C 1
ATOM 758 O O . LEU A 1 99 ? -9.286 -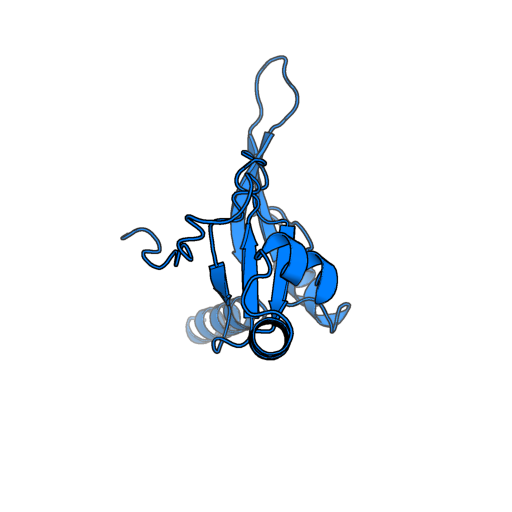0.543 -0.189 1.00 80.75 99 LEU A O 1
ATOM 762 N N . ARG A 1 100 ? -7.631 -0.990 1.263 1.00 78.00 100 ARG A N 1
ATOM 763 C CA . ARG A 1 100 ? -7.445 0.401 1.705 1.00 78.00 100 ARG A CA 1
ATOM 764 C C . ARG A 1 100 ? -6.435 1.159 0.857 1.00 78.00 100 ARG A C 1
ATOM 766 O O . ARG A 1 100 ? -6.600 2.351 0.612 1.00 78.00 100 ARG A O 1
ATOM 773 N N . LEU A 1 101 ? -5.404 0.467 0.386 1.00 85.44 101 LEU A N 1
ATOM 774 C CA . LEU A 1 101 ? -4.339 1.069 -0.400 1.00 85.44 101 LEU A CA 1
ATOM 775 C C . LEU A 1 101 ? -3.738 0.085 -1.392 1.00 85.44 101 LEU A C 1
ATOM 777 O O . LEU A 1 101 ? -3.839 -1.130 -1.234 1.00 85.44 101 LEU A O 1
ATOM 781 N N . LEU A 1 102 ? -3.039 0.648 -2.366 1.00 87.56 102 LEU A N 1
ATOM 782 C CA . LEU A 1 102 ? -2.187 -0.045 -3.316 1.00 87.56 102 LEU A CA 1
ATOM 783 C C . LEU A 1 102 ? -0.741 0.398 -3.083 1.00 87.56 102 LEU A C 1
ATOM 785 O O . LEU A 1 102 ? -0.478 1.599 -3.043 1.00 87.56 102 LEU A O 1
ATOM 789 N N . ILE A 1 103 ? 0.197 -0.538 -2.950 1.00 88.19 103 ILE A N 1
ATOM 790 C CA . ILE A 1 103 ? 1.630 -0.232 -2.832 1.00 88.19 103 ILE A CA 1
ATOM 791 C C . ILE A 1 103 ? 2.240 -0.138 -4.227 1.00 88.19 103 ILE A C 1
ATOM 793 O O . ILE A 1 103 ? 2.145 -1.075 -5.016 1.00 88.19 103 ILE A O 1
ATOM 797 N N . VAL A 1 104 ? 2.895 0.979 -4.530 1.00 87.75 104 VAL A N 1
ATOM 798 C CA . VAL A 1 104 ? 3.534 1.221 -5.825 1.00 87.75 104 VAL A CA 1
ATOM 799 C C . VAL A 1 104 ? 4.990 0.777 -5.773 1.00 87.75 104 VAL A C 1
ATOM 801 O O . VAL A 1 104 ? 5.776 1.275 -4.964 1.00 87.75 104 VAL A O 1
ATOM 804 N N . HIS A 1 105 ? 5.358 -0.119 -6.683 1.00 91.62 105 HIS A N 1
ATOM 805 C CA . HIS A 1 105 ? 6.708 -0.641 -6.840 1.00 91.62 105 HIS A CA 1
ATOM 806 C C . HIS A 1 105 ? 7.339 -0.195 -8.156 1.00 91.62 105 HIS A C 1
ATOM 808 O O . HIS A 1 105 ? 6.729 -0.292 -9.212 1.00 91.62 105 HIS A O 1
ATOM 814 N N . GLU A 1 106 ? 8.601 0.215 -8.117 1.00 91.44 106 GLU A N 1
ATOM 815 C CA . GLU A 1 106 ? 9.440 0.381 -9.303 1.00 91.44 106 GLU A CA 1
ATOM 816 C C . GLU A 1 106 ? 10.307 -0.867 -9.516 1.00 91.44 106 GLU A C 1
ATOM 818 O O . GLU A 1 106 ? 10.854 -1.427 -8.562 1.00 91.44 106 GLU A O 1
ATOM 823 N N . VAL A 1 107 ? 10.456 -1.299 -10.772 1.00 90.38 107 VAL A N 1
ATOM 824 C CA . VAL A 1 107 ? 11.345 -2.410 -11.137 1.00 90.38 107 VAL A CA 1
ATOM 825 C C . VAL A 1 107 ? 12.728 -1.867 -11.478 1.00 90.38 107 VAL A C 1
ATOM 827 O O . VAL A 1 107 ? 12.927 -1.225 -12.507 1.00 90.38 107 VAL A O 1
ATOM 830 N N . LEU A 1 108 ? 13.714 -2.180 -10.643 1.00 87.88 108 LEU A N 1
ATOM 831 C CA . LEU A 1 108 ? 15.115 -1.863 -10.887 1.00 87.88 108 LEU A CA 1
ATOM 832 C C . LEU A 1 108 ? 15.810 -3.067 -11.528 1.00 87.88 108 LEU A C 1
ATOM 834 O O . LEU A 1 108 ? 16.120 -4.066 -10.869 1.00 87.88 108 LEU A O 1
ATOM 838 N N . LEU A 1 109 ? 16.071 -2.959 -12.831 1.00 90.94 109 LEU A N 1
ATOM 839 C CA . LEU A 1 109 ? 16.810 -3.966 -13.588 1.00 90.94 109 LEU A CA 1
ATOM 840 C C . LEU A 1 109 ? 18.308 -3.863 -13.288 1.00 90.94 109 LEU A C 1
ATOM 842 O O . LEU A 1 109 ? 18.916 -2.801 -13.424 1.00 90.94 109 LEU A O 1
ATOM 846 N N . ARG A 1 110 ? 18.921 -4.988 -12.917 1.00 88.00 110 ARG A N 1
ATOM 847 C CA . ARG A 1 110 ? 20.367 -5.091 -12.700 1.00 88.00 110 ARG A CA 1
ATOM 848 C C . ARG A 1 110 ? 20.973 -6.063 -13.711 1.00 88.00 110 ARG A C 1
ATOM 850 O O . ARG A 1 110 ? 20.478 -7.181 -13.839 1.00 88.00 110 ARG A O 1
ATOM 857 N N . PRO A 1 111 ? 22.060 -5.698 -14.412 1.00 90.12 111 PRO A N 1
ATOM 858 C CA . PRO A 1 111 ? 22.743 -6.639 -15.289 1.00 90.12 111 PRO A CA 1
ATOM 859 C C . PRO A 1 111 ? 23.198 -7.874 -14.499 1.00 90.12 111 PRO A C 1
ATOM 861 O O . PRO A 1 111 ? 23.919 -7.734 -13.514 1.00 90.12 111 PRO A O 1
ATOM 864 N N . LYS A 1 112 ? 22.812 -9.074 -14.956 1.00 89.50 112 LYS A N 1
ATOM 865 C CA . LYS A 1 112 ? 23.194 -10.380 -14.374 1.00 89.50 112 LYS A CA 1
ATOM 866 C C . LYS A 1 112 ? 22.649 -10.678 -12.966 1.00 89.50 112 LYS A C 1
ATOM 868 O O . LYS A 1 112 ? 23.139 -11.600 -12.321 1.00 89.50 112 LYS A O 1
ATOM 873 N N . HIS A 1 113 ? 21.645 -9.938 -12.504 1.00 89.62 113 HIS A N 1
ATOM 874 C CA . HIS A 1 113 ? 20.972 -10.199 -11.233 1.00 89.62 113 HIS A CA 1
ATOM 875 C C . HIS A 1 113 ? 19.459 -10.146 -11.404 1.00 89.62 113 HIS A C 1
ATOM 877 O O . HIS A 1 113 ? 1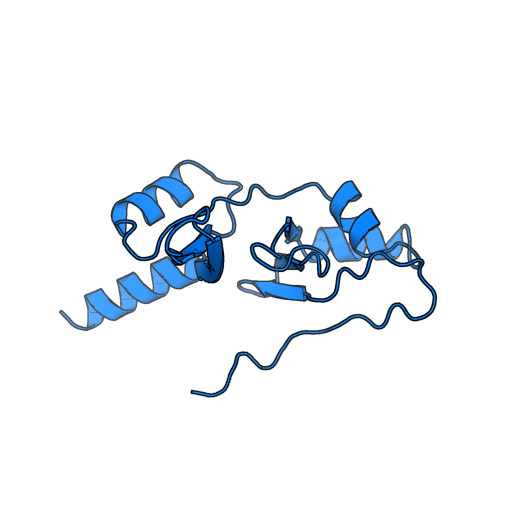8.956 -9.523 -12.339 1.00 89.62 113 HIS A O 1
ATOM 883 N N . ASP A 1 114 ? 18.749 -10.751 -10.458 1.00 89.25 114 ASP A N 1
ATOM 884 C CA . ASP A 1 114 ? 17.297 -10.659 -10.408 1.00 89.25 114 ASP A CA 1
ATOM 885 C C . ASP A 1 114 ? 16.843 -9.198 -10.221 1.00 89.25 114 ASP A C 1
ATOM 887 O O . ASP A 1 114 ? 17.533 -8.410 -9.538 1.00 89.25 114 ASP A O 1
ATOM 891 N N . PRO A 1 115 ? 15.701 -8.826 -10.837 1.00 87.94 115 PRO A N 1
ATOM 892 C CA . PRO A 1 115 ? 15.116 -7.503 -10.680 1.00 87.94 115 PRO A CA 1
ATOM 893 C C . PRO A 1 115 ? 14.838 -7.218 -9.204 1.00 87.94 115 PRO A C 1
ATOM 895 O O . PRO A 1 115 ? 14.389 -8.092 -8.462 1.00 87.94 115 PRO A O 1
ATOM 898 N N . ILE A 1 116 ? 15.100 -5.981 -8.779 1.00 87.75 116 ILE A N 1
ATOM 899 C CA . ILE A 1 116 ? 14.670 -5.506 -7.462 1.00 87.75 116 ILE A CA 1
ATOM 900 C C . ILE A 1 116 ? 13.350 -4.771 -7.643 1.00 87.75 116 ILE A C 1
ATOM 902 O O . ILE A 1 116 ? 13.270 -3.834 -8.431 1.00 87.75 116 ILE A O 1
ATOM 906 N N . TYR A 1 117 ? 12.348 -5.159 -6.866 1.00 87.06 117 TYR A N 1
ATOM 907 C CA . TYR A 1 117 ? 11.124 -4.389 -6.696 1.00 87.06 117 TYR A CA 1
ATOM 908 C C . TYR A 1 117 ? 11.353 -3.426 -5.541 1.00 87.06 117 TYR A C 1
ATOM 910 O O . TYR A 1 117 ? 11.612 -3.870 -4.426 1.00 87.06 117 TYR A O 1
ATOM 918 N N . LYS A 1 118 ? 11.350 -2.126 -5.824 1.00 86.62 118 LYS A N 1
ATOM 919 C CA . LYS A 1 118 ? 11.563 -1.081 -4.824 1.00 86.62 118 LYS A CA 1
ATOM 920 C C . LYS A 1 118 ? 10.257 -0.350 -4.576 1.00 86.62 118 LYS A C 1
ATOM 922 O O . LYS A 1 118 ? 9.697 0.216 -5.511 1.00 86.62 118 LYS A O 1
ATOM 927 N N . GLU A 1 119 ? 9.779 -0.353 -3.339 1.00 85.81 119 GLU A N 1
ATOM 928 C CA . GLU A 1 119 ? 8.611 0.442 -2.965 1.00 85.81 119 GLU A CA 1
ATOM 929 C C . GLU A 1 119 ? 8.920 1.938 -3.144 1.00 85.81 119 GLU A C 1
ATOM 931 O O . GLU A 1 119 ? 9.922 2.446 -2.633 1.00 85.81 119 GLU A O 1
ATOM 936 N N . ILE A 1 120 ? 8.076 2.644 -3.901 1.00 85.81 120 ILE A N 1
ATOM 937 C CA . ILE A 1 120 ? 8.231 4.084 -4.171 1.00 85.81 120 ILE A CA 1
ATOM 938 C C . ILE A 1 120 ? 7.095 4.933 -3.594 1.00 85.81 120 ILE A C 1
ATOM 940 O O . ILE A 1 120 ? 7.206 6.159 -3.563 1.00 85.81 120 ILE A O 1
ATOM 944 N N . GLY A 1 121 ? 6.010 4.308 -3.139 1.00 85.81 121 GLY A N 1
ATOM 945 C CA . GLY A 1 121 ? 4.879 4.997 -2.532 1.00 85.81 121 GLY A CA 1
ATOM 946 C C . GLY A 1 121 ? 3.632 4.127 -2.472 1.00 85.81 121 GLY A C 1
ATOM 947 O O . GLY A 1 121 ? 3.689 2.917 -2.672 1.00 85.81 121 GLY A O 1
ATOM 948 N N . PHE A 1 122 ? 2.491 4.762 -2.229 1.00 86.88 122 PHE A N 1
ATOM 949 C CA . PHE A 1 122 ? 1.191 4.105 -2.180 1.00 86.88 122 PHE A CA 1
ATOM 950 C C . PHE A 1 122 ? 0.103 4.987 -2.800 1.00 86.88 122 PHE A C 1
ATOM 952 O O . PHE A 1 122 ? 0.261 6.203 -2.917 1.00 86.88 122 PHE A O 1
ATOM 959 N N . VAL A 1 123 ? -1.008 4.367 -3.188 1.00 86.00 123 VAL A N 1
ATOM 960 C CA . VAL A 1 123 ? -2.217 5.027 -3.695 1.00 86.00 123 VAL A CA 1
ATOM 961 C C . VAL A 1 123 ? -3.392 4.603 -2.826 1.00 86.00 123 VAL A C 1
ATOM 963 O O . VAL A 1 123 ? -3.555 3.418 -2.552 1.00 86.00 123 VAL A O 1
ATOM 966 N N . THR A 1 124 ? -4.220 5.558 -2.410 1.00 86.50 124 THR A N 1
ATOM 967 C CA . THR A 1 124 ? -5.480 5.300 -1.698 1.00 86.50 124 THR A CA 1
ATOM 968 C C . THR A 1 124 ? -6.661 5.656 -2.589 1.00 86.50 124 THR A C 1
ATOM 970 O O . THR A 1 124 ? -6.512 6.359 -3.597 1.00 86.50 124 THR A O 1
ATOM 973 N N . ARG A 1 125 ? -7.854 5.186 -2.218 1.00 84.94 125 ARG A N 1
ATOM 974 C CA . ARG A 1 125 ? -9.088 5.519 -2.939 1.00 84.94 125 ARG A CA 1
ATOM 975 C C . ARG A 1 125 ? -9.345 7.031 -2.945 1.00 84.94 125 ARG A C 1
ATOM 977 O O . ARG A 1 125 ? -9.786 7.571 -3.957 1.00 84.94 125 ARG A O 1
ATOM 984 N N . GLU A 1 126 ? -9.034 7.712 -1.843 1.00 83.62 126 GLU A N 1
ATOM 985 C CA . GLU A 1 126 ? -9.160 9.168 -1.713 1.00 83.62 126 GLU A CA 1
ATOM 986 C C . GLU A 1 126 ? -8.197 9.901 -2.644 1.00 83.62 126 GLU A C 1
ATOM 988 O O . GLU A 1 126 ? -8.636 10.732 -3.435 1.00 83.62 126 GLU A O 1
ATOM 993 N N . LEU A 1 127 ? -6.914 9.519 -2.650 1.00 84.19 127 LEU A N 1
ATOM 994 C CA . LEU A 1 127 ? -5.921 10.103 -3.557 1.00 84.19 127 LEU A CA 1
ATOM 995 C C . LEU A 1 127 ? -6.318 9.938 -5.029 1.00 84.19 127 LEU A C 1
ATOM 997 O O . LEU A 1 127 ? -6.177 10.872 -5.820 1.00 84.19 127 LEU A O 1
ATOM 1001 N N . LEU A 1 128 ? -6.834 8.762 -5.398 1.00 86.25 128 LEU A N 1
ATOM 1002 C CA . LEU A 1 128 ? -7.304 8.497 -6.755 1.00 86.25 128 LEU A CA 1
ATOM 1003 C C . LEU A 1 128 ? -8.513 9.376 -7.107 1.00 86.25 128 LEU A C 1
ATOM 1005 O O . LEU A 1 128 ? -8.545 9.984 -8.178 1.00 86.25 128 LEU A O 1
ATOM 1009 N N . ARG A 1 129 ? -9.484 9.495 -6.194 1.00 86.25 129 ARG A N 1
ATOM 1010 C CA . ARG A 1 129 ? -10.665 10.352 -6.360 1.00 86.25 129 ARG A CA 1
ATOM 1011 C C . ARG A 1 129 ? -10.280 11.823 -6.513 1.00 86.25 129 ARG A C 1
ATOM 1013 O O . ARG A 1 129 ? -10.753 12.475 -7.444 1.00 86.25 129 ARG A O 1
ATOM 1020 N N . ASP A 1 130 ? -9.417 12.333 -5.642 1.00 85.06 130 ASP A N 1
ATOM 1021 C CA . ASP A 1 130 ? -8.956 13.723 -5.664 1.00 85.06 130 ASP A CA 1
ATOM 1022 C C . ASP A 1 130 ? -8.205 14.042 -6.954 1.00 85.06 130 ASP A C 1
ATOM 1024 O O . ASP A 1 130 ? -8.403 15.104 -7.557 1.00 85.06 130 ASP A O 1
ATOM 1028 N N . TRP A 1 131 ? -7.386 13.100 -7.426 1.00 86.38 131 TRP A N 1
ATOM 1029 C CA . TRP A 1 131 ? -6.695 13.224 -8.701 1.00 86.38 131 TRP A CA 1
ATOM 1030 C C . TRP A 1 131 ? -7.685 13.306 -9.868 1.00 86.38 131 TRP A C 1
ATOM 1032 O O . TRP A 1 131 ? -7.556 14.198 -10.709 1.00 86.38 131 TRP A O 1
ATOM 1042 N N . VAL A 1 132 ? -8.702 12.436 -9.909 1.00 85.06 132 VAL A N 1
ATOM 1043 C CA . VAL A 1 132 ? -9.736 12.454 -10.959 1.00 85.06 132 VAL A CA 1
ATOM 1044 C C . VAL A 1 132 ? -10.501 13.778 -10.945 1.00 85.06 132 VAL A C 1
ATOM 1046 O O . VAL A 1 132 ? -10.604 14.423 -11.986 1.00 85.06 132 VAL A O 1
ATOM 1049 N N . ILE A 1 133 ? -10.968 14.234 -9.779 1.00 83.75 133 ILE A N 1
ATOM 1050 C CA . ILE A 1 133 ? -11.684 15.514 -9.638 1.00 83.75 133 ILE A CA 1
ATOM 1051 C C . ILE A 1 133 ? -10.812 16.680 -10.120 1.00 83.75 133 ILE A C 1
ATOM 1053 O O . ILE A 1 133 ? -11.268 17.522 -10.894 1.00 83.75 133 ILE A O 1
ATOM 1057 N N . THR A 1 134 ? -9.545 16.714 -9.702 1.00 84.56 134 THR A N 1
ATOM 1058 C CA . THR A 1 134 ? -8.605 17.785 -10.062 1.00 84.56 134 THR A CA 1
ATOM 1059 C C . THR A 1 134 ? -8.330 17.833 -11.564 1.00 84.56 134 THR A C 1
ATOM 1061 O O . THR A 1 134 ? -8.222 18.920 -12.133 1.00 84.56 134 THR A O 1
ATOM 1064 N N . ASN A 1 135 ? -8.209 16.677 -12.223 1.00 81.19 135 ASN A N 1
ATOM 1065 C CA . ASN A 1 135 ? -7.957 16.624 -13.663 1.00 81.19 135 ASN A CA 1
ATOM 1066 C C . ASN A 1 135 ? -9.217 16.920 -14.485 1.00 81.19 135 ASN A C 1
ATOM 1068 O O . ASN A 1 135 ? -9.108 17.601 -15.500 1.00 81.19 135 ASN A O 1
ATOM 1072 N N . LEU A 1 136 ? -10.402 16.508 -14.020 1.00 75.25 136 LEU A N 1
ATOM 1073 C CA . LEU A 1 136 ? -11.678 16.878 -14.645 1.00 75.25 136 LEU A CA 1
ATOM 1074 C C . LEU A 1 136 ? -11.968 18.381 -14.536 1.00 75.25 136 LEU A C 1
ATOM 1076 O O . LEU A 1 136 ? -12.505 18.965 -15.464 1.00 75.25 136 LEU A O 1
ATOM 1080 N N . ALA A 1 137 ? -11.582 19.034 -13.437 1.00 70.31 137 ALA A N 1
ATOM 1081 C CA . ALA A 1 137 ? -11.742 20.483 -13.279 1.00 70.31 137 ALA A CA 1
ATOM 1082 C C . ALA A 1 137 ? -10.796 21.315 -14.171 1.00 70.31 137 ALA A C 1
ATOM 1084 O O . ALA A 1 137 ? -10.953 22.532 -14.270 1.00 70.31 137 ALA A O 1
ATOM 1085 N N . ARG A 1 138 ? -9.780 20.682 -14.774 1.00 66.88 138 ARG A N 1
ATOM 1086 C CA . ARG A 1 138 ? -8.796 21.321 -15.662 1.00 66.88 138 ARG A CA 1
ATOM 1087 C C . ARG A 1 138 ? -9.103 21.141 -17.153 1.00 66.88 138 ARG A C 1
ATOM 1089 O O . ARG A 1 138 ? -8.448 21.810 -17.952 1.00 66.88 138 ARG A O 1
ATOM 1096 N N . SER A 1 139 ? -10.031 20.253 -17.513 1.00 52.94 139 SER A N 1
ATOM 1097 C CA . SER A 1 139 ? -10.512 20.025 -18.886 1.00 52.94 139 SER A CA 1
ATOM 1098 C C . SER A 1 139 ? -11.786 20.807 -19.165 1.00 52.94 139 SER A C 1
ATOM 1100 O O . SER A 1 139 ? -11.898 21.353 -20.281 1.00 52.94 139 SER A O 1
#

Organism: NCBI:txid91324

Secondary structure (DSSP, 8-state):
------------TTS-S-----EEEETTTTEEEEE-TT-SS--EEEEEEHHHHHHHHHH-TT--HHHHHHHH--PPPEEE-TT--HHHHHHHHHH-TT--EEEEEEEEEETTEEEEEEEEEEEEHHHHHHHHHHHHTT-

Radius of gyration: 16.83 Å; chains: 1; bounding box: 37×32×46 Å